Protein AF-A0AAU4BSE8-F1 (afdb_monomer)

Secondary structure (DSSP, 8-state):
--HHHHHHHHHHHHHHHHHHTEEEEEEEETTEEEEEEEETTTEEPP-EEEEE-

Mean predicted aligned error: 12.31 Å

Structure (mmCIF, N/CA/C/O backbone):
data_AF-A0AAU4BSE8-F1
#
_entry.id   AF-A0AAU4BSE8-F1
#
loop_
_atom_site.group_PDB
_atom_site.id
_atom_site.type_symbol
_atom_site.label_atom_id
_atom_site.label_alt_id
_atom_site.label_comp_id
_atom_site.label_asym_id
_atom_site.label_entity_id
_atom_site.label_seq_id
_atom_site.pdbx_PDB_ins_code
_atom_site.Cartn_x
_atom_site.Cartn_y
_atom_site.Cartn_z
_atom_site.occupancy
_atom_site.B_iso_or_equiv
_atom_site.auth_seq_id
_atom_site.auth_comp_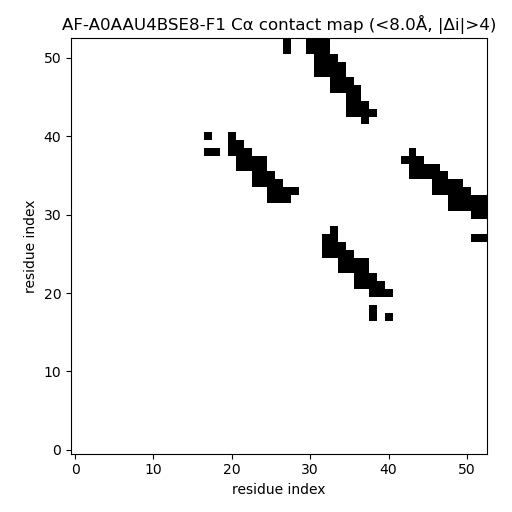id
_atom_site.auth_asym_id
_atom_site.auth_atom_id
_atom_site.pdbx_PDB_model_num
ATOM 1 N N . MET A 1 1 ? 23.915 -27.158 -19.172 1.00 47.72 1 MET A N 1
ATOM 2 C CA . MET A 1 1 ? 22.565 -26.623 -19.452 1.00 47.72 1 MET A CA 1
ATOM 3 C C . MET A 1 1 ? 22.096 -25.850 -18.225 1.00 47.72 1 MET A C 1
ATOM 5 O O . MET A 1 1 ? 21.402 -26.411 -17.395 1.00 47.72 1 MET A O 1
ATOM 9 N N . SER A 1 2 ? 22.534 -24.597 -18.072 1.00 51.75 2 SER A N 1
ATOM 10 C CA . SER A 1 2 ? 22.352 -23.837 -16.815 1.00 51.75 2 SER A CA 1
ATOM 11 C C . SER A 1 2 ? 21.909 -22.390 -17.054 1.00 51.75 2 SER A C 1
ATOM 13 O O . SER A 1 2 ? 22.065 -21.542 -16.191 1.00 51.75 2 SER A O 1
ATOM 15 N N . ARG A 1 3 ? 21.410 -22.080 -18.258 1.00 53.75 3 ARG A N 1
ATOM 16 C CA . ARG A 1 3 ? 21.039 -20.708 -18.641 1.00 53.75 3 ARG A CA 1
ATOM 17 C C . ARG A 1 3 ? 19.592 -20.349 -18.309 1.00 53.75 3 ARG A C 1
ATOM 19 O O . ARG A 1 3 ? 19.282 -19.174 -18.264 1.00 53.75 3 ARG A O 1
ATOM 26 N N . LEU A 1 4 ? 18.710 -21.321 -18.073 1.00 54.03 4 LEU A N 1
ATOM 27 C CA . LEU A 1 4 ? 17.292 -21.038 -17.808 1.00 54.03 4 LEU A CA 1
ATOM 28 C C . LEU A 1 4 ? 17.032 -20.650 -16.345 1.00 54.03 4 LEU A C 1
ATOM 30 O O . LEU A 1 4 ? 16.215 -19.775 -16.081 1.00 54.03 4 LEU A O 1
ATOM 34 N N . THR A 1 5 ? 17.752 -21.250 -15.396 1.00 54.56 5 THR A N 1
ATOM 35 C CA . THR A 1 5 ? 17.630 -20.940 -13.963 1.00 54.56 5 THR A CA 1
ATOM 36 C C . THR A 1 5 ? 18.115 -19.534 -13.623 1.00 54.56 5 THR A C 1
ATOM 38 O O . THR A 1 5 ? 17.503 -18.869 -12.795 1.00 54.56 5 THR A O 1
ATOM 41 N N . ASP A 1 6 ? 19.157 -19.055 -14.300 1.00 53.50 6 ASP A N 1
ATOM 42 C CA . ASP A 1 6 ? 19.729 -17.723 -14.074 1.00 53.50 6 ASP A CA 1
ATOM 43 C C . ASP A 1 6 ? 18.760 -16.591 -14.474 1.00 53.50 6 ASP A C 1
ATOM 45 O O . ASP A 1 6 ? 18.584 -15.609 -13.751 1.00 53.50 6 ASP A O 1
ATOM 49 N N . TRP A 1 7 ? 18.016 -16.780 -15.571 1.00 55.09 7 TRP A N 1
ATOM 50 C CA . TRP A 1 7 ? 16.969 -15.846 -16.004 1.00 55.09 7 TRP A CA 1
ATOM 51 C C . TRP A 1 7 ? 15.795 -15.789 -15.027 1.00 55.09 7 TRP A C 1
ATOM 53 O O . TRP A 1 7 ? 15.270 -14.710 -14.750 1.00 55.09 7 TRP A O 1
ATOM 63 N N . VAL A 1 8 ? 15.405 -16.938 -14.472 1.00 56.41 8 VAL A N 1
ATOM 64 C CA . VAL A 1 8 ? 14.333 -17.013 -13.473 1.00 56.41 8 VAL A CA 1
ATOM 65 C C . VAL A 1 8 ? 14.763 -16.338 -12.170 1.00 56.41 8 VAL A C 1
ATOM 67 O O . VAL A 1 8 ? 14.005 -15.528 -11.641 1.00 56.41 8 VAL A O 1
ATOM 70 N N . LEU A 1 9 ? 15.989 -16.577 -11.685 1.00 51.94 9 LEU A N 1
ATOM 71 C CA . LEU A 1 9 ? 16.517 -15.859 -10.519 1.00 51.94 9 LEU A CA 1
ATOM 72 C C . LEU A 1 9 ? 16.588 -14.348 -10.759 1.00 51.94 9 LEU A C 1
ATOM 74 O O . LEU A 1 9 ? 16.237 -13.582 -9.868 1.00 51.94 9 LEU A O 1
ATOM 78 N N . THR A 1 10 ? 16.973 -13.914 -11.958 1.00 55.06 10 THR A N 1
ATOM 79 C CA . THR A 1 10 ? 17.055 -12.487 -12.304 1.00 55.06 10 THR A CA 1
ATOM 80 C C . THR A 1 10 ? 15.674 -11.826 -12.351 1.00 55.06 10 THR A C 1
ATOM 82 O O . THR A 1 10 ? 15.507 -10.711 -11.861 1.00 55.06 10 THR A O 1
ATOM 85 N N . GLN A 1 11 ? 14.645 -12.513 -12.861 1.00 53.91 11 GLN A N 1
ATOM 86 C CA . GLN A 1 11 ? 13.267 -12.005 -12.831 1.00 53.91 11 GLN A CA 1
ATOM 87 C C . GLN A 1 11 ? 12.682 -11.969 -11.417 1.00 53.91 11 GLN A C 1
ATOM 89 O O . GLN A 1 11 ? 11.996 -11.008 -11.069 1.00 53.91 11 GLN A O 1
ATOM 94 N N . ILE A 1 12 ? 12.966 -12.980 -10.593 1.00 52.38 12 ILE A N 1
ATOM 95 C CA . ILE A 1 12 ? 12.533 -13.011 -9.191 1.00 52.38 12 ILE A CA 1
ATOM 96 C C . ILE A 1 12 ? 13.260 -11.926 -8.396 1.00 52.38 12 ILE A C 1
ATOM 98 O O . ILE A 1 12 ? 12.623 -11.233 -7.614 1.00 52.38 12 ILE A O 1
ATOM 102 N N . ALA A 1 13 ? 14.554 -11.712 -8.633 1.00 47.03 13 ALA A N 1
ATOM 103 C CA . ALA A 1 13 ? 15.317 -10.634 -8.015 1.00 47.03 13 ALA A CA 1
ATOM 104 C C . ALA A 1 13 ? 14.834 -9.252 -8.480 1.00 47.03 1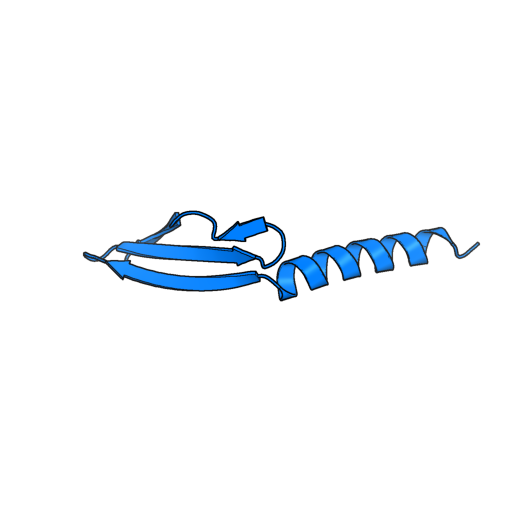3 ALA A C 1
ATOM 106 O O . ALA A 1 13 ? 14.724 -8.351 -7.656 1.00 47.03 13 ALA A O 1
ATOM 107 N N . GLY A 1 14 ? 14.473 -9.083 -9.756 1.00 48.81 14 GLY A N 1
ATOM 108 C CA . GLY A 1 14 ? 13.868 -7.852 -10.282 1.00 48.81 14 GLY A CA 1
ATOM 109 C C . GLY A 1 14 ? 12.472 -7.577 -9.710 1.00 48.81 14 GLY A C 1
ATOM 110 O O . GLY A 1 14 ? 12.144 -6.440 -9.387 1.00 48.81 14 GLY A O 1
ATOM 111 N N . LYS A 1 15 ? 11.659 -8.621 -9.510 1.00 47.75 15 LYS A N 1
ATOM 112 C CA . LYS A 1 15 ? 10.356 -8.535 -8.829 1.00 47.75 15 LYS A CA 1
ATOM 113 C C . LYS A 1 15 ? 10.517 -8.233 -7.340 1.00 47.75 15 LYS A C 1
ATOM 115 O O . LYS A 1 15 ? 9.882 -7.320 -6.841 1.00 47.75 15 LYS A O 1
ATOM 120 N N . ALA A 1 16 ? 11.420 -8.928 -6.654 1.00 47.75 16 ALA A N 1
ATOM 121 C CA . ALA A 1 16 ? 11.693 -8.717 -5.238 1.00 47.75 16 ALA A CA 1
ATOM 122 C C . ALA A 1 16 ? 12.322 -7.345 -4.961 1.00 47.75 16 ALA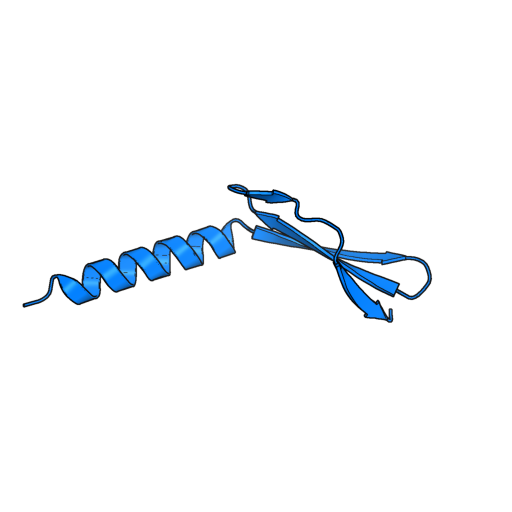 A C 1
ATOM 124 O O . ALA A 1 16 ? 12.037 -6.752 -3.929 1.00 47.75 16 ALA A O 1
ATOM 125 N N . THR A 1 17 ? 13.144 -6.812 -5.871 1.00 48.38 17 THR A N 1
ATOM 126 C CA . THR A 1 17 ? 13.668 -5.439 -5.761 1.00 48.38 17 THR A CA 1
ATOM 127 C C . THR A 1 17 ? 12.621 -4.385 -6.122 1.00 48.38 17 THR A C 1
ATOM 129 O O . THR A 1 17 ? 12.607 -3.332 -5.489 1.00 48.38 17 THR A O 1
ATOM 132 N N . ALA A 1 18 ? 11.690 -4.674 -7.040 1.00 49.34 18 ALA A N 1
ATOM 133 C CA . ALA A 1 18 ? 10.510 -3.835 -7.257 1.00 49.34 18 ALA A CA 1
ATOM 134 C C . ALA A 1 18 ? 9.613 -3.788 -6.005 1.00 49.34 18 ALA A C 1
ATOM 136 O O . ALA A 1 18 ? 9.247 -2.700 -5.573 1.00 49.34 18 ALA A O 1
ATOM 137 N N . ASP A 1 19 ? 9.352 -4.932 -5.362 1.00 50.84 19 ASP A N 1
ATOM 138 C CA . ASP A 1 19 ? 8.653 -5.007 -4.073 1.00 50.84 19 ASP A CA 1
ATOM 139 C C . ASP A 1 19 ? 9.459 -4.356 -2.924 1.00 50.84 19 ASP A C 1
ATOM 141 O O . ASP A 1 19 ? 8.874 -3.723 -2.047 1.00 50.84 19 ASP A O 1
ATOM 145 N N . ALA A 1 20 ? 10.798 -4.421 -2.938 1.00 53.56 20 ALA A N 1
ATOM 146 C CA . ALA A 1 20 ? 11.656 -3.765 -1.941 1.00 53.56 20 ALA A CA 1
ATOM 147 C C . ALA A 1 20 ? 11.692 -2.231 -2.077 1.00 53.56 20 ALA A C 1
ATOM 149 O O . ALA A 1 20 ? 11.973 -1.532 -1.103 1.00 53.56 20 ALA A O 1
ATOM 150 N N . ALA A 1 21 ? 11.381 -1.691 -3.258 1.00 63.31 21 ALA A N 1
ATOM 151 C CA . ALA A 1 21 ? 11.244 -0.254 -3.491 1.00 63.31 21 ALA A CA 1
ATOM 152 C C . ALA A 1 21 ? 9.819 0.267 -3.216 1.00 63.31 21 ALA A C 1
ATOM 154 O O . ALA A 1 21 ? 9.536 1.449 -3.450 1.00 63.31 21 ALA A O 1
ATOM 155 N N . CYS A 1 22 ? 8.920 -0.597 -2.727 1.00 71.50 22 CYS A N 1
ATOM 156 C CA . CYS A 1 22 ? 7.560 -0.244 -2.349 1.00 71.50 22 CYS A CA 1
ATOM 157 C C . CYS A 1 22 ? 7.440 -0.009 -0.837 1.00 71.50 22 CYS A C 1
ATOM 159 O O . CYS A 1 22 ? 7.556 -0.915 -0.019 1.00 71.50 22 CYS A O 1
ATOM 161 N N . SER A 1 23 ? 7.131 1.226 -0.450 1.00 78.12 23 SER A N 1
ATOM 162 C CA . SER A 1 23 ? 6.750 1.580 0.917 1.00 78.12 23 SER A CA 1
ATOM 163 C C . SER A 1 23 ? 5.238 1.465 1.100 1.00 78.12 23 SER A C 1
ATOM 165 O O . SER A 1 23 ? 4.458 2.113 0.400 1.00 78.12 23 SER A O 1
ATOM 167 N N . THR A 1 24 ? 4.801 0.668 2.075 1.00 81.19 24 THR A N 1
ATOM 168 C CA . THR A 1 24 ? 3.396 0.602 2.505 1.00 81.19 24 THR A CA 1
ATOM 169 C C . THR A 1 24 ? 3.135 1.538 3.681 1.00 81.19 24 THR A C 1
ATOM 171 O O . THR A 1 24 ? 3.744 1.391 4.738 1.00 81.19 24 THR A O 1
ATOM 174 N N . SER A 1 25 ? 2.182 2.456 3.533 1.00 81.69 25 SER A N 1
ATOM 175 C CA . SER A 1 25 ? 1.693 3.332 4.601 1.00 81.69 25 SER A CA 1
ATOM 176 C C . SER A 1 25 ? 0.282 2.938 5.030 1.00 81.69 25 SER A C 1
ATOM 178 O O . SER A 1 25 ? -0.553 2.568 4.201 1.00 81.69 25 SER A O 1
ATOM 180 N N . TYR A 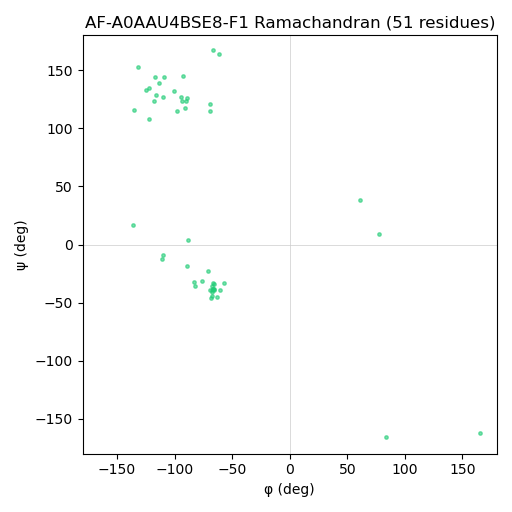1 26 ? -0.006 3.070 6.323 1.00 86.50 26 TYR A N 1
ATOM 181 C CA . TYR A 1 26 ? -1.317 2.780 6.900 1.00 86.50 26 TYR A CA 1
ATOM 182 C C . TYR A 1 26 ? -1.860 4.015 7.607 1.00 86.50 26 TYR A C 1
ATOM 184 O O . TYR A 1 26 ? -1.134 4.658 8.359 1.00 86.50 26 TYR A O 1
ATOM 192 N N . ILE A 1 27 ? -3.135 4.333 7.387 1.00 89.12 27 ILE A N 1
ATOM 193 C CA . ILE A 1 27 ? -3.833 5.385 8.137 1.00 89.12 27 ILE A CA 1
ATOM 194 C C . ILE A 1 27 ? -5.171 4.869 8.635 1.00 89.12 27 ILE A C 1
ATOM 196 O O . ILE A 1 27 ? -5.796 4.022 7.994 1.00 89.12 27 ILE A O 1
ATOM 200 N N . CYS A 1 28 ? -5.640 5.433 9.741 1.00 90.00 28 CYS A N 1
ATOM 201 C CA . CYS A 1 28 ? -6.997 5.228 10.219 1.00 90.00 28 CYS A CA 1
ATOM 202 C C . CYS A 1 28 ? -7.739 6.559 10.240 1.00 90.00 28 CYS A C 1
ATOM 204 O O . CYS A 1 28 ? -7.280 7.527 10.839 1.00 90.00 28 CYS A O 1
ATOM 206 N N . LYS A 1 29 ? -8.877 6.617 9.542 1.00 86.50 29 LYS A N 1
ATOM 207 C CA . LYS A 1 29 ? -9.711 7.819 9.431 1.00 86.50 29 LYS A CA 1
ATOM 208 C C .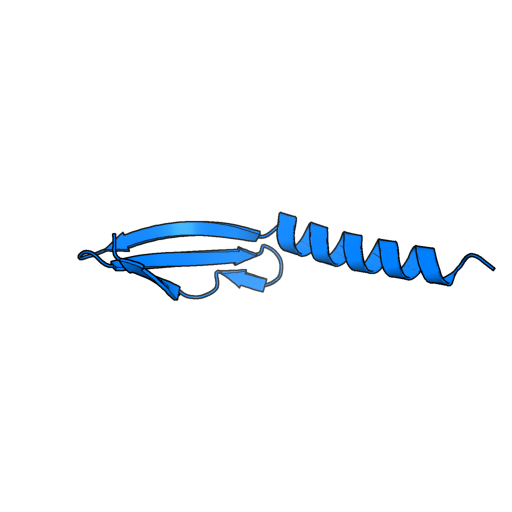 LYS A 1 29 ? -11.173 7.429 9.631 1.00 86.50 29 LYS A C 1
ATOM 210 O O . LYS A 1 29 ? -11.707 6.649 8.847 1.00 86.50 29 LYS A O 1
ATOM 215 N N . GLY A 1 30 ? -11.797 7.941 10.695 1.00 87.50 30 GLY A N 1
ATOM 216 C CA . GLY A 1 30 ? -13.207 7.681 11.020 1.00 87.50 30 GLY A CA 1
ATOM 217 C C . GLY A 1 30 ? -13.546 6.203 11.270 1.00 87.50 30 GLY A C 1
ATOM 218 O O . GLY A 1 30 ? -14.577 5.739 10.796 1.00 87.50 30 GLY A O 1
ATOM 219 N N . GLY A 1 31 ? -12.663 5.442 11.932 1.00 89.56 31 GLY A N 1
ATOM 220 C CA . GLY A 1 31 ? -12.861 4.001 12.199 1.00 89.56 31 GLY A CA 1
ATOM 221 C C . GLY A 1 31 ? -12.599 3.080 10.998 1.00 89.56 31 GLY A C 1
ATOM 222 O O . GLY A 1 31 ? -12.889 1.885 11.026 1.00 89.56 31 GLY A O 1
ATOM 223 N N . VAL A 1 32 ? -12.056 3.618 9.904 1.00 88.88 32 VAL A N 1
ATOM 224 C CA . VAL A 1 32 ? -11.707 2.843 8.709 1.00 88.88 32 VAL A CA 1
ATOM 225 C C . VAL A 1 32 ? -10.199 2.887 8.497 1.00 88.88 32 VAL A C 1
ATOM 227 O O . VAL A 1 32 ? -9.597 3.963 8.483 1.00 88.88 32 VAL A O 1
ATOM 230 N N . LYS A 1 33 ? -9.598 1.707 8.330 1.00 87.94 33 LYS A N 1
ATOM 231 C CA . LYS A 1 33 ? -8.177 1.514 8.048 1.00 87.94 33 LYS A CA 1
ATOM 232 C C . LYS A 1 33 ? -7.946 1.519 6.540 1.00 87.94 33 LYS A C 1
ATOM 234 O O . LYS A 1 33 ? -8.553 0.741 5.797 1.00 87.94 33 LYS A O 1
ATOM 239 N N . TYR A 1 34 ? -7.032 2.371 6.104 1.00 87.88 34 TYR A N 1
ATOM 240 C CA . TYR A 1 34 ? -6.606 2.502 4.720 1.00 87.88 34 TYR A CA 1
ATOM 241 C C . TYR A 1 34 ? -5.128 2.135 4.594 1.00 87.88 34 TYR A C 1
ATOM 243 O O . TYR A 1 34 ? -4.322 2.426 5.478 1.00 87.88 34 TYR A O 1
ATOM 251 N N . ARG A 1 35 ? -4.777 1.501 3.479 1.00 86.75 35 ARG A 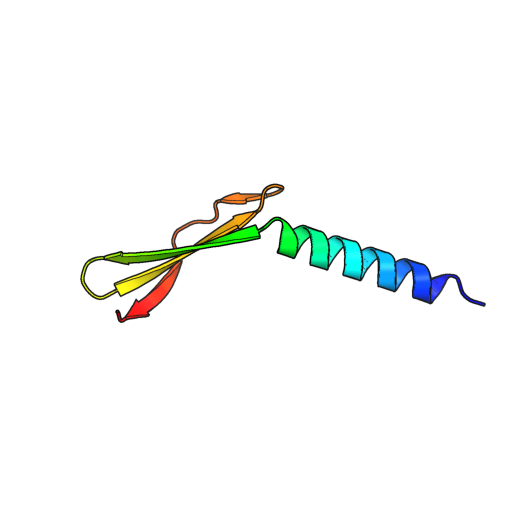N 1
ATOM 252 C CA . ARG A 1 35 ? -3.416 1.191 3.053 1.00 86.75 35 ARG A CA 1
ATOM 253 C C . ARG A 1 35 ? -3.104 1.986 1.799 1.00 86.75 35 ARG A C 1
ATOM 255 O O . ARG A 1 35 ? -3.931 2.063 0.895 1.00 86.75 35 ARG A O 1
ATOM 262 N N . LYS A 1 36 ? -1.895 2.513 1.721 1.00 85.69 36 LYS A N 1
ATOM 263 C CA . LYS A 1 36 ? -1.332 3.109 0.517 1.00 85.69 36 LYS A CA 1
ATOM 264 C C . LYS A 1 36 ? -0.018 2.417 0.217 1.00 85.69 36 LYS A C 1
ATOM 266 O O . LYS A 1 36 ? 0.777 2.214 1.128 1.00 85.69 36 LYS A O 1
ATOM 271 N N . ILE A 1 37 ? 0.184 2.026 -1.031 1.00 84.31 37 ILE A N 1
ATOM 272 C CA . ILE A 1 37 ? 1.436 1.426 -1.490 1.00 84.31 37 ILE A CA 1
ATOM 273 C C . ILE A 1 37 ? 2.100 2.442 -2.406 1.00 84.31 37 ILE A C 1
ATOM 275 O O . ILE A 1 37 ? 1.457 2.954 -3.321 1.00 84.31 37 ILE A O 1
ATOM 279 N N . CYS A 1 38 ? 3.355 2.762 -2.124 1.00 79.00 38 CYS A N 1
ATOM 280 C CA . CYS A 1 38 ? 4.156 3.690 -2.903 1.00 79.00 38 CYS A CA 1
ATOM 281 C C . CYS A 1 38 ? 5.412 2.997 -3.390 1.00 79.00 38 CYS A C 1
ATOM 283 O O . CYS A 1 38 ? 6.311 2.757 -2.593 1.00 79.00 38 CYS A O 1
ATOM 285 N N . CYS A 1 39 ? 5.468 2.709 -4.683 1.00 80.25 39 CYS A N 1
ATOM 286 C CA . CYS A 1 39 ? 6.613 2.087 -5.331 1.00 80.25 39 CYS A CA 1
ATOM 287 C C . CYS A 1 39 ? 7.426 3.165 -6.048 1.00 80.25 39 CYS A C 1
ATOM 289 O O . CYS A 1 39 ? 6.848 3.987 -6.755 1.00 80.25 39 CYS A O 1
ATOM 291 N N . GLN A 1 40 ? 8.752 3.199 -5.877 1.00 68.12 40 GLN A N 1
ATOM 292 C CA . GLN A 1 40 ? 9.584 4.238 -6.511 1.00 68.12 40 GLN A CA 1
ATOM 293 C C . GLN A 1 40 ? 9.449 4.284 -8.042 1.00 68.12 40 GLN A C 1
ATOM 295 O O . GLN A 1 40 ? 9.541 5.359 -8.625 1.00 68.12 40 GLN A O 1
ATOM 300 N N . SER A 1 41 ? 9.226 3.138 -8.687 1.00 69.38 41 SER A N 1
ATOM 301 C CA . SER A 1 41 ? 9.132 3.003 -10.145 1.00 69.38 41 SER A CA 1
ATOM 302 C C . SER A 1 41 ? 7.754 3.345 -10.722 1.00 69.38 41 SER A C 1
ATOM 304 O O . SER A 1 41 ? 7.673 3.833 -11.845 1.00 69.38 41 SER A O 1
ATOM 306 N N . GLU A 1 42 ? 6.674 3.095 -9.978 1.00 68.25 42 GLU A N 1
ATOM 307 C CA . GLU A 1 42 ? 5.282 3.259 -10.447 1.00 68.25 42 GLU A CA 1
ATOM 308 C C . GLU A 1 42 ? 4.558 4.437 -9.773 1.00 68.25 42 GLU A C 1
ATOM 310 O O . GLU A 1 42 ? 3.464 4.833 -10.175 1.00 68.25 42 GLU A O 1
ATOM 315 N N . GLY A 1 43 ? 5.177 5.027 -8.751 1.00 70.0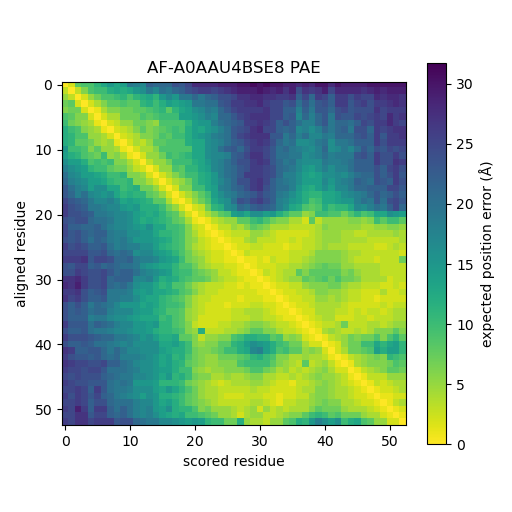6 43 GLY A N 1
ATOM 316 C CA . GLY A 1 43 ? 4.596 6.067 -7.921 1.00 70.06 43 GLY A CA 1
ATOM 317 C C . GLY A 1 43 ? 3.713 5.519 -6.799 1.00 70.06 43 GLY A C 1
ATOM 318 O O . GLY A 1 43 ? 3.743 4.349 -6.409 1.00 70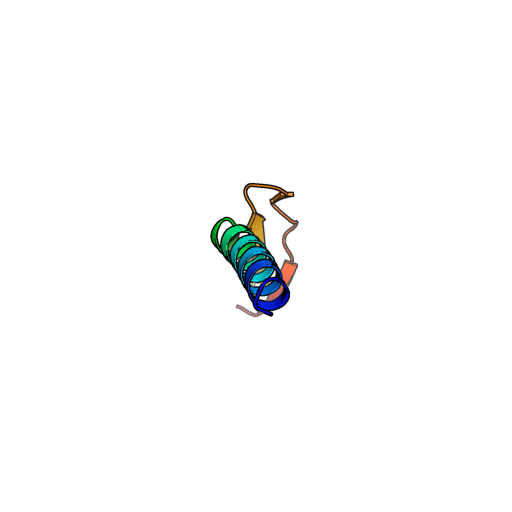.06 43 GLY A O 1
ATOM 319 N N . CYS A 1 44 ? 2.931 6.419 -6.215 1.00 78.31 44 CYS A N 1
ATOM 320 C CA . CYS A 1 44 ? 2.024 6.098 -5.127 1.00 78.31 44 CYS A CA 1
ATOM 321 C C . CYS A 1 44 ? 0.640 5.718 -5.643 1.00 78.31 44 CYS A C 1
ATOM 323 O O . CYS A 1 44 ? -0.076 6.570 -6.170 1.00 78.31 44 CYS A O 1
ATOM 325 N N . GLY A 1 45 ? 0.220 4.482 -5.377 1.00 77.31 45 GLY A N 1
ATOM 326 C CA . GLY A 1 45 ? -1.166 4.069 -5.545 1.00 77.31 45 GLY A CA 1
ATOM 327 C C . GLY A 1 45 ? -2.124 4.871 -4.654 1.00 77.31 45 GLY A C 1
ATOM 328 O O . GLY A 1 45 ? -1.724 5.545 -3.698 1.00 77.31 45 GLY A O 1
ATOM 329 N N . GLY A 1 46 ? -3.418 4.800 -4.964 1.00 81.62 46 GLY A N 1
ATOM 330 C CA . GLY A 1 46 ? -4.472 5.407 -4.149 1.00 81.62 46 GLY A CA 1
ATOM 331 C C . GLY A 1 46 ? -4.630 4.745 -2.773 1.00 81.62 46 GLY A C 1
ATOM 332 O O . GLY A 1 46 ? -4.116 3.655 -2.515 1.00 81.62 46 GLY A O 1
ATOM 333 N N . TRP A 1 47 ? -5.376 5.398 -1.879 1.00 82.94 47 TRP A N 1
ATOM 334 C CA . TRP A 1 47 ? -5.749 4.808 -0.592 1.00 82.94 47 TRP A CA 1
ATOM 335 C C . TRP A 1 47 ? -6.744 3.667 -0.800 1.00 82.94 47 TRP A C 1
ATOM 337 O O . TRP A 1 47 ? -7.883 3.883 -1.206 1.00 82.94 47 TRP A O 1
ATOM 347 N N . GLN A 1 48 ? -6.324 2.452 -0.473 1.00 86.00 48 GLN A N 1
ATOM 348 C CA . GLN A 1 48 ? -7.172 1.270 -0.470 1.00 86.00 48 GLN A CA 1
ATOM 349 C C . GLN A 1 48 ? -7.721 1.038 0.932 1.00 86.00 48 GLN A C 1
ATOM 351 O O . GLN A 1 48 ? -6.968 0.950 1.899 1.00 86.00 48 GLN A O 1
ATOM 356 N N . ARG A 1 49 ? -9.039 0.909 1.061 1.00 88.19 49 ARG A N 1
ATOM 357 C CA . ARG A 1 49 ? -9.661 0.496 2.320 1.00 88.19 49 ARG A CA 1
ATOM 358 C C . ARG A 1 49 ? -9.327 -0.972 2.580 1.00 88.19 49 ARG A C 1
ATOM 360 O O . ARG A 1 49 ? -9.679 -1.827 1.778 1.00 88.19 49 ARG A O 1
ATOM 367 N N . ILE A 1 50 ? -8.678 -1.250 3.708 1.00 90.19 50 ILE A N 1
ATOM 368 C CA . ILE A 1 50 ? -8.256 -2.610 4.083 1.00 90.19 50 ILE A CA 1
ATOM 369 C C . ILE A 1 50 ? -9.021 -3.182 5.274 1.00 90.19 50 ILE A C 1
ATOM 371 O O . ILE A 1 50 ? -8.934 -4.375 5.532 1.00 90.19 50 ILE A O 1
ATOM 375 N N . GLY A 1 51 ? -9.773 -2.362 6.009 1.00 87.56 51 GLY A N 1
ATOM 376 C CA . GLY A 1 51 ? -10.565 -2.858 7.130 1.00 87.56 51 GLY A CA 1
ATOM 377 C C . GLY A 1 51 ? -11.055 -1.758 8.054 1.00 87.56 51 GLY A C 1
ATOM 378 O O . GLY A 1 51 ? -11.082 -0.584 7.681 1.00 87.56 51 GLY A O 1
ATOM 379 N N . ARG A 1 52 ? -11.449 -2.152 9.263 1.00 82.88 52 ARG A N 1
ATOM 380 C CA . ARG A 1 52 ? -11.700 -1.228 10.370 1.00 82.88 52 ARG A CA 1
ATOM 381 C C . ARG A 1 52 ? -10.435 -1.070 11.214 1.00 82.88 52 ARG A C 1
ATOM 383 O O . ARG A 1 52 ? -9.641 -2.004 11.324 1.00 82.88 52 ARG A O 1
ATOM 390 N N . CYS A 1 53 ? -10.256 0.145 11.711 1.00 75.62 53 CY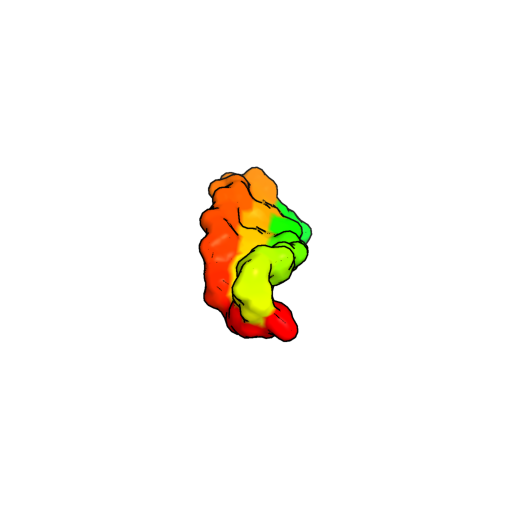S A N 1
ATOM 391 C CA . CYS A 1 53 ? -9.549 0.411 12.954 1.00 75.62 53 CYS A CA 1
ATOM 392 C C . CYS A 1 53 ? -10.658 0.443 14.018 1.00 75.62 53 CYS A C 1
ATOM 394 O O . CYS A 1 53 ? -10.472 -0.205 15.054 1.00 75.62 53 CYS A O 1
#

pLDDT: mean 70.3, std 15.72, range [47.03, 90.19]

Sequence (53 aa):
MSRLTDWVLTQIAGKATADAACSTSYICKGGVKYRKICCQSEGCGGWQRIGRC

Radius of gyration: 16.49 Å; Cα contacts (8 Å, |Δi|>4): 67; chains: 1; bounding box: 36×34×32 Å

Foldseek 3Di:
DPPPVVVVVVVVVVVVVQVVQKDWDWDADPQWIWIWIAGPVPGIDDTDTDGGD

Solvent-accessible surface area (backbone atoms only — not comparable to full-atom values): 3107 Å² total; per-residue (Å²): 142,70,69,67,63,55,53,52,51,50,52,50,50,53,49,52,50,51,56,69,45,39,51,77,47,76,50,73,60,94,61,32,22,30,37,30,47,32,25,78,89,82,41,68,55,69,80,40,80,76,48,72,97

Nearest PDB structures (foldseek):
  6mqi-assembly1_A  TM=6.478E-01  e=4.398E-01  Homo sapiens
  6mox-assembly1_A  TM=6.408E-01  e=4.975E-01  Homo sapiens
  4yko-assembly2_B  TM=6.103E-01  e=7.661E-01  Homo sapiens
  5ogb-assembly1_A  TM=5.641E-01  e=8.667E-01  Homo sapiens
  2jn7-assembly1_A  TM=4.857E-01  e=2.630E+00  Escherichia coli